Protein AF-C0B6T9-F1 (afdb_monomer_lite)

pLDDT: mean 87.71, std 13.84, range [47.56, 98.62]

Structure (mmCIF, N/CA/C/O backbone):
data_AF-C0B6T9-F1
#
_entry.id   AF-C0B6T9-F1
#
loop_
_atom_site.group_PDB
_atom_site.id
_atom_site.type_symbol
_atom_site.label_atom_id
_atom_site.label_alt_id
_atom_site.label_comp_id
_atom_site.label_asym_id
_atom_site.label_entity_id
_atom_site.label_seq_id
_atom_site.pdbx_PDB_ins_code
_atom_site.Cartn_x
_atom_site.Cartn_y
_atom_site.Cartn_z
_atom_site.occupancy
_atom_site.B_iso_or_equiv
_atom_site.auth_seq_id
_atom_site.auth_comp_id
_atom_site.auth_asym_id
_atom_site.auth_atom_id
_atom_site.pdbx_PDB_model_num
ATOM 1 N N . MET A 1 1 ? -19.586 4.092 5.729 1.00 60.47 1 MET A N 1
ATOM 2 C CA . MET A 1 1 ? -18.317 4.807 5.449 1.00 60.47 1 MET A CA 1
ATOM 3 C C . MET A 1 1 ? -17.145 3.845 5.305 1.00 60.47 1 MET A C 1
ATOM 5 O O . MET A 1 1 ? -16.471 3.904 4.283 1.00 60.47 1 MET A O 1
ATOM 9 N N . LYS A 1 2 ? -16.940 2.926 6.259 1.00 59.47 2 LYS A N 1
ATOM 10 C CA . LYS A 1 2 ? -15.911 1.873 6.193 1.00 59.47 2 LYS A CA 1
ATOM 11 C C . LYS A 1 2 ? -15.905 1.071 4.878 1.00 59.47 2 LYS A C 1
ATOM 13 O O . LYS A 1 2 ? -14.856 0.919 4.258 1.00 59.47 2 LYS A O 1
ATOM 18 N N . ASP A 1 3 ? -17.084 0.676 4.394 1.00 66.88 3 ASP A N 1
ATOM 19 C CA . ASP A 1 3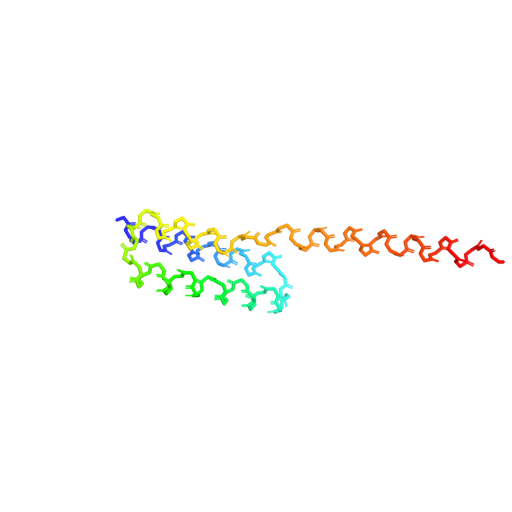 ? -17.234 -0.108 3.154 1.00 66.88 3 ASP A CA 1
ATOM 20 C C . ASP A 1 3 ? -16.804 0.638 1.884 1.00 66.88 3 ASP A C 1
ATOM 22 O O . ASP A 1 3 ? -16.354 0.031 0.916 1.00 66.88 3 ASP A O 1
ATOM 26 N N . GLU A 1 4 ? -16.929 1.964 1.869 1.00 73.94 4 GLU A N 1
ATOM 27 C CA . GLU A 1 4 ? -16.574 2.779 0.707 1.00 73.94 4 GLU A CA 1
ATOM 28 C C . GLU A 1 4 ? -15.067 3.028 0.636 1.00 73.94 4 GLU A C 1
ATOM 30 O O . GLU A 1 4 ? -14.463 2.900 -0.427 1.00 73.94 4 GLU A O 1
ATOM 35 N N . LYS A 1 5 ? -14.423 3.267 1.784 1.00 71.69 5 LYS A N 1
ATOM 36 C CA . LYS A 1 5 ? -12.961 3.384 1.854 1.00 71.69 5 LYS A CA 1
ATOM 37 C C . LYS A 1 5 ? -12.257 2.067 1.545 1.00 71.69 5 LYS A C 1
ATOM 39 O O . LYS A 1 5 ? -11.280 2.071 0.805 1.00 71.69 5 LYS A O 1
ATOM 44 N N . SER A 1 6 ? -12.790 0.947 2.034 1.00 76.25 6 SER A N 1
ATOM 45 C CA . SER A 1 6 ? -12.257 -0.381 1.711 1.00 76.25 6 SER A CA 1
ATOM 46 C C . SER A 1 6 ? -12.287 -0.659 0.200 1.00 76.25 6 SER A C 1
ATOM 48 O O . SER A 1 6 ? -11.316 -1.185 -0.344 1.00 76.25 6 SER A O 1
ATOM 50 N N 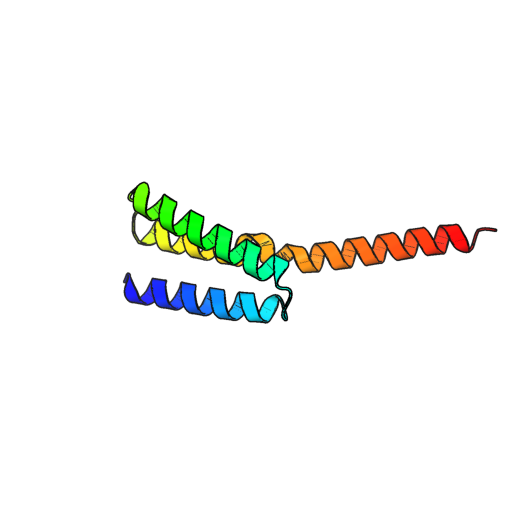. LYS A 1 7 ? -13.338 -0.212 -0.505 1.00 86.75 7 LYS A N 1
ATOM 51 C CA . LYS A 1 7 ? -13.407 -0.274 -1.975 1.00 86.75 7 LYS A CA 1
ATOM 52 C C . LYS A 1 7 ? -12.357 0.603 -2.657 1.00 86.75 7 LYS A C 1
ATOM 54 O O . LYS A 1 7 ? -11.736 0.149 -3.612 1.00 86.75 7 LYS A O 1
ATOM 59 N N . ILE A 1 8 ? -12.133 1.830 -2.180 1.00 92.62 8 ILE A N 1
ATOM 60 C CA . ILE A 1 8 ? -11.121 2.731 -2.759 1.00 92.62 8 ILE A CA 1
ATOM 61 C C . ILE A 1 8 ? -9.715 2.138 -2.618 1.00 92.62 8 ILE A C 1
ATOM 63 O O . ILE A 1 8 ? -8.967 2.130 -3.594 1.00 92.62 8 ILE A O 1
ATOM 67 N N . THR A 1 9 ? -9.365 1.602 -1.444 1.00 94.94 9 THR A N 1
ATOM 68 C CA . THR A 1 9 ? -8.066 0.946 -1.230 1.00 94.94 9 THR A CA 1
ATOM 69 C C . THR A 1 9 ? -7.889 -0.251 -2.161 1.00 94.94 9 THR A C 1
ATOM 71 O O . THR A 1 9 ? -6.835 -0.388 -2.775 1.00 94.94 9 THR A O 1
ATOM 74 N N . ALA A 1 10 ? -8.922 -1.083 -2.333 1.00 95.50 10 ALA A N 1
ATOM 75 C CA . ALA A 1 10 ? -8.869 -2.216 -3.257 1.00 95.50 10 ALA A CA 1
ATOM 76 C C . ALA A 1 10 ? -8.608 -1.772 -4.709 1.00 95.50 10 ALA A C 1
ATOM 78 O O . ALA A 1 10 ? -7.723 -2.317 -5.365 1.00 95.50 10 ALA A O 1
ATOM 79 N N . VAL A 1 11 ? -9.307 -0.732 -5.180 1.00 97.12 11 VAL A N 1
ATOM 80 C CA . VAL A 1 11 ? -9.084 -0.149 -6.516 1.00 97.12 11 VAL A CA 1
ATOM 81 C C . VAL A 1 11 ? -7.673 0.434 -6.645 1.00 97.12 11 VAL A C 1
ATOM 83 O O . VAL A 1 11 ? -7.047 0.315 -7.696 1.00 97.12 11 VAL A O 1
ATOM 86 N N . ALA A 1 12 ? -7.147 1.070 -5.595 1.00 97.25 12 ALA A N 1
ATOM 87 C CA . ALA A 1 12 ? -5.785 1.594 -5.603 1.00 97.25 12 ALA A CA 1
ATOM 88 C C . ALA A 1 12 ? -4.739 0.472 -5.697 1.00 97.25 12 ALA A C 1
ATOM 90 O O . ALA A 1 12 ? -3.785 0.604 -6.458 1.00 97.25 12 ALA A O 1
ATOM 91 N N . ILE A 1 13 ? -4.939 -0.637 -4.977 1.00 98.25 13 ILE A N 1
ATOM 92 C CA . ILE A 1 13 ? -4.070 -1.819 -5.047 1.00 98.25 13 ILE A CA 1
ATOM 93 C C . ILE A 1 13 ? -4.068 -2.400 -6.464 1.00 98.25 13 ILE A C 1
ATOM 95 O O . ILE A 1 13 ? -2.993 -2.608 -7.020 1.00 98.25 13 ILE A O 1
ATOM 99 N N . GLU A 1 14 ? -5.242 -2.612 -7.065 1.00 98.06 14 GLU A N 1
ATOM 100 C CA . GLU A 1 14 ? -5.373 -3.103 -8.446 1.00 98.06 14 GLU A CA 1
ATOM 101 C C . GLU A 1 14 ? -4.604 -2.206 -9.427 1.00 98.06 14 GLU A C 1
ATOM 103 O O . GLU A 1 14 ? -3.745 -2.675 -10.171 1.00 98.06 14 GLU A O 1
ATOM 108 N N . LYS A 1 15 ? -4.810 -0.886 -9.343 1.00 97.94 15 LYS A N 1
ATOM 109 C CA . LYS A 1 15 ? -4.108 0.078 -10.200 1.00 97.94 15 LYS A CA 1
ATOM 110 C C . LYS A 1 15 ? -2.598 0.113 -9.976 1.00 97.94 15 LYS A C 1
ATOM 112 O O . LYS A 1 15 ? -1.862 0.336 -10.933 1.00 97.94 15 LYS A O 1
ATOM 117 N N . MET A 1 16 ? -2.122 -0.076 -8.745 1.00 97.81 16 MET A N 1
ATOM 118 C CA . MET A 1 16 ? -0.683 -0.128 -8.462 1.00 97.81 16 MET A CA 1
ATOM 119 C C . MET A 1 16 ? -0.046 -1.425 -8.972 1.00 97.81 16 MET A C 1
ATOM 121 O O . MET A 1 16 ? 1.085 -1.390 -9.454 1.00 97.81 16 MET A O 1
ATOM 125 N N . ILE A 1 17 ? -0.764 -2.552 -8.935 1.00 97.88 17 ILE A N 1
ATOM 126 C CA . ILE A 1 17 ? -0.318 -3.805 -9.566 1.00 97.88 17 ILE A CA 1
ATOM 127 C C . ILE A 1 17 ? -0.151 -3.599 -11.075 1.00 97.88 17 ILE A C 1
ATOM 129 O O . ILE A 1 17 ? 0.904 -3.929 -11.621 1.00 97.88 17 ILE A O 1
ATOM 133 N N . ASP A 1 18 ? -1.148 -2.993 -11.724 1.00 97.56 18 ASP A N 1
ATOM 134 C CA . ASP A 1 18 ? -1.097 -2.675 -13.153 1.00 97.56 18 ASP A CA 1
ATOM 135 C C . ASP A 1 18 ? 0.038 -1.692 -13.481 1.00 97.56 18 ASP A C 1
ATOM 137 O O . ASP A 1 18 ? 0.767 -1.884 -14.458 1.00 97.56 18 ASP A 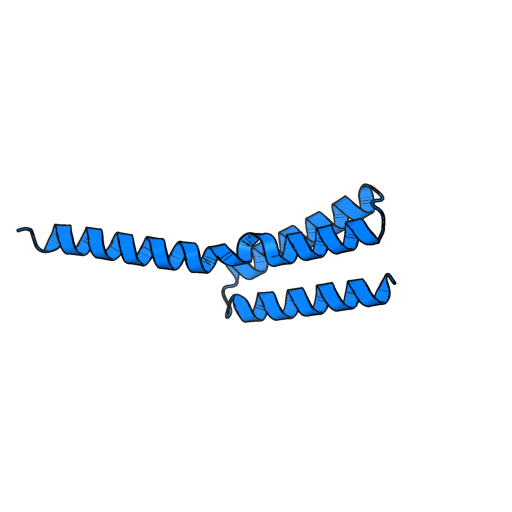O 1
ATOM 141 N N . PHE A 1 19 ? 0.236 -0.664 -12.645 1.00 96.38 19 PHE A N 1
ATOM 142 C CA . PHE A 1 19 ? 1.304 0.330 -12.800 1.00 96.38 19 PHE A CA 1
ATOM 143 C C . PHE A 1 19 ? 2.700 -0.301 -12.802 1.00 96.38 19 PHE A C 1
ATOM 145 O O . PHE A 1 19 ? 3.540 0.081 -13.614 1.00 96.38 19 PHE A O 1
ATOM 152 N N . TYR A 1 20 ? 2.954 -1.280 -11.931 1.00 95.88 20 TYR A N 1
ATOM 153 C CA . TYR A 1 20 ? 4.254 -1.951 -11.860 1.00 95.88 20 TYR A CA 1
ATOM 154 C C . TYR A 1 20 ? 4.479 -2.993 -12.970 1.00 95.88 20 TYR A C 1
ATOM 156 O O . TYR A 1 20 ? 5.560 -3.578 -13.023 1.00 95.88 20 TYR A O 1
ATOM 164 N N . GLN A 1 21 ? 3.508 -3.224 -13.866 1.00 93.88 21 GLN A N 1
ATOM 165 C CA . GLN A 1 21 ? 3.652 -4.019 -15.098 1.00 93.88 21 GLN A CA 1
ATOM 166 C C . GLN A 1 21 ? 4.343 -5.385 -14.906 1.00 93.88 21 GLN A C 1
ATOM 168 O O . GLN A 1 21 ? 5.192 -5.797 -15.695 1.00 93.88 21 GLN A O 1
ATOM 173 N N . GLY A 1 22 ? 3.995 -6.105 -13.835 1.00 93.25 22 GLY A N 1
ATOM 174 C CA . GLY A 1 22 ? 4.565 -7.425 -13.537 1.00 93.25 22 GLY A CA 1
ATOM 175 C C . GLY A 1 22 ? 5.923 -7.406 -12.826 1.00 93.25 22 GLY A C 1
ATOM 176 O O . GLY A 1 22 ? 6.519 -8.465 -12.623 1.00 93.25 22 GLY A O 1
ATOM 177 N N . ASN A 1 23 ? 6.415 -6.242 -12.389 1.00 95.06 23 ASN A N 1
ATOM 178 C CA . ASN A 1 23 ? 7.572 -6.152 -11.504 1.00 95.06 23 ASN A CA 1
ATOM 179 C C . ASN A 1 23 ? 7.217 -6.669 -10.100 1.00 95.06 23 ASN A C 1
ATOM 181 O O . ASN A 1 23 ? 6.802 -5.926 -9.210 1.00 95.06 23 ASN A O 1
ATOM 185 N N . LEU A 1 24 ? 7.406 -7.976 -9.913 1.00 95.81 24 LEU A N 1
ATOM 186 C CA . LEU A 1 24 ? 7.034 -8.694 -8.694 1.00 95.81 24 LEU A CA 1
ATOM 187 C C . LEU A 1 24 ? 7.698 -8.136 -7.433 1.00 95.81 24 LEU A C 1
ATOM 189 O O . LEU A 1 24 ? 7.092 -8.183 -6.370 1.00 95.81 24 LEU A O 1
ATOM 193 N N . ARG A 1 25 ? 8.918 -7.593 -7.542 1.00 94.94 25 ARG A N 1
ATOM 194 C CA . ARG A 1 25 ? 9.643 -7.039 -6.392 1.00 94.94 25 ARG A CA 1
ATOM 195 C C . ARG A 1 25 ? 8.946 -5.797 -5.846 1.00 94.94 25 ARG A C 1
ATOM 197 O O . ARG A 1 25 ? 8.746 -5.700 -4.641 1.00 94.94 25 ARG A O 1
ATOM 204 N N . ASP A 1 26 ? 8.601 -4.855 -6.722 1.00 95.50 26 ASP A N 1
ATOM 205 C CA . ASP A 1 26 ? 7.918 -3.627 -6.306 1.00 95.50 26 ASP A CA 1
ATOM 206 C C . ASP A 1 26 ? 6.478 -3.924 -5.855 1.00 95.50 26 ASP A C 1
ATOM 208 O O . ASP A 1 26 ? 6.017 -3.362 -4.861 1.00 95.50 26 ASP A O 1
ATOM 212 N N . ILE A 1 27 ? 5.803 -4.871 -6.523 1.00 97.62 27 ILE A N 1
ATOM 213 C CA . ILE A 1 27 ? 4.462 -5.333 -6.139 1.00 97.62 27 ILE A CA 1
ATOM 214 C C . ILE A 1 27 ? 4.469 -5.959 -4.737 1.00 97.62 27 ILE A C 1
ATOM 216 O O . ILE A 1 27 ? 3.663 -5.584 -3.887 1.00 97.62 27 ILE A O 1
ATOM 220 N N . GLU A 1 28 ? 5.390 -6.889 -4.467 1.00 97.81 28 GLU A N 1
ATOM 221 C CA . GLU A 1 28 ? 5.532 -7.509 -3.144 1.00 97.81 28 GLU A CA 1
ATOM 222 C C . GLU A 1 28 ? 5.843 -6.458 -2.072 1.00 97.81 28 GLU A C 1
ATOM 224 O O . GLU A 1 28 ? 5.255 -6.484 -0.988 1.00 97.81 28 GLU A O 1
ATOM 229 N N . HIS A 1 29 ? 6.742 -5.518 -2.381 1.00 97.44 29 HIS A N 1
ATOM 230 C CA . HIS A 1 29 ? 7.147 -4.458 -1.460 1.00 97.44 29 HIS A CA 1
ATOM 231 C C . HIS A 1 29 ? 5.957 -3.611 -1.009 1.00 97.44 29 HIS A C 1
ATOM 233 O O . HIS A 1 29 ? 5.698 -3.529 0.195 1.00 97.44 29 HIS A O 1
ATOM 239 N N . PHE A 1 30 ? 5.186 -3.030 -1.935 1.00 98.00 30 PHE A N 1
ATOM 240 C CA . PHE A 1 30 ? 4.081 -2.156 -1.528 1.00 98.00 30 PHE A CA 1
ATOM 241 C C . PHE A 1 30 ? 2.952 -2.939 -0.836 1.00 98.00 30 PHE A C 1
ATOM 243 O O . PHE A 1 30 ? 2.379 -2.436 0.131 1.00 98.00 30 PHE A O 1
ATOM 250 N N . LEU A 1 31 ? 2.658 -4.178 -1.260 1.00 98.31 31 LEU A N 1
ATOM 251 C CA . LEU A 1 31 ? 1.642 -5.018 -0.611 1.00 98.31 31 LEU A CA 1
ATOM 252 C C . LEU A 1 31 ? 2.023 -5.349 0.835 1.00 98.31 31 LEU A C 1
ATOM 254 O O . LEU A 1 31 ? 1.174 -5.307 1.727 1.00 98.31 31 LEU A O 1
ATOM 258 N N . LYS A 1 32 ? 3.303 -5.640 1.084 1.00 98.56 32 LYS A N 1
ATOM 259 C CA . LYS A 1 32 ? 3.828 -5.892 2.429 1.00 98.56 32 LYS A CA 1
ATOM 260 C C . LYS A 1 32 ? 3.737 -4.646 3.308 1.00 98.56 32 LYS A C 1
ATOM 262 O O . LYS A 1 32 ? 3.287 -4.742 4.448 1.00 98.56 32 LYS A O 1
ATOM 267 N N . VAL A 1 33 ? 4.119 -3.483 2.777 1.00 98.50 33 VAL A N 1
ATOM 268 C CA . VAL A 1 33 ? 4.018 -2.199 3.489 1.00 98.50 33 VAL A CA 1
ATOM 269 C C . VAL A 1 33 ? 2.559 -1.861 3.806 1.00 98.50 33 VAL A C 1
ATOM 271 O O . VAL A 1 33 ? 2.264 -1.519 4.949 1.00 98.50 33 VAL A O 1
ATOM 274 N N . TRP A 1 34 ? 1.635 -2.024 2.853 1.00 98.50 34 TRP A N 1
ATOM 275 C CA . TRP A 1 34 ? 0.198 -1.853 3.094 1.00 98.50 34 TRP A CA 1
ATOM 276 C C . TRP A 1 34 ? -0.314 -2.794 4.190 1.00 98.50 34 TRP A C 1
ATOM 278 O O . TRP A 1 34 ? -0.995 -2.338 5.107 1.00 98.50 34 TRP A O 1
ATOM 288 N N . ALA A 1 35 ? 0.047 -4.081 4.148 1.00 98.50 35 ALA A N 1
ATOM 289 C CA . ALA A 1 35 ? -0.384 -5.050 5.153 1.00 98.50 35 ALA A CA 1
ATOM 290 C C . ALA A 1 35 ? 0.095 -4.663 6.562 1.00 98.50 35 ALA A C 1
ATOM 292 O O . ALA A 1 35 ? -0.693 -4.684 7.506 1.00 98.50 35 ALA A O 1
ATOM 293 N N . TYR A 1 36 ? 1.358 -4.246 6.703 1.00 98.62 36 TYR A N 1
ATOM 294 C CA . TYR A 1 36 ? 1.886 -3.768 7.982 1.00 98.62 36 TYR A CA 1
ATOM 295 C C . TYR A 1 36 ? 1.217 -2.477 8.445 1.00 98.62 36 TYR A C 1
ATOM 297 O O . TYR A 1 36 ? 0.823 -2.390 9.605 1.00 98.62 36 TYR A O 1
ATOM 305 N N . ALA A 1 37 ? 1.037 -1.501 7.554 1.00 98.31 37 ALA A N 1
ATOM 306 C CA . ALA A 1 37 ? 0.359 -0.250 7.874 1.00 98.31 37 ALA A CA 1
ATOM 307 C C . ALA A 1 37 ? -1.075 -0.502 8.359 1.00 98.31 37 ALA A C 1
ATOM 309 O O . ALA A 1 37 ? -1.492 0.063 9.369 1.00 98.31 37 ALA A O 1
ATOM 310 N N . LYS A 1 38 ? -1.797 -1.412 7.693 1.00 97.44 38 LYS A N 1
ATOM 311 C CA . LYS A 1 38 ? -3.140 -1.813 8.098 1.00 97.44 38 LYS A CA 1
ATOM 312 C C . LYS A 1 38 ? -3.145 -2.421 9.499 1.00 97.44 38 LYS A C 1
ATOM 314 O O . LYS A 1 38 ? -3.876 -1.936 10.356 1.00 97.44 38 LYS A O 1
ATOM 319 N N . THR A 1 39 ? -2.326 -3.450 9.728 1.00 98.44 39 THR A N 1
ATOM 320 C CA . THR A 1 39 ? -2.264 -4.158 11.015 1.00 98.44 39 THR A CA 1
ATOM 321 C C . THR A 1 39 ? -1.875 -3.229 12.160 1.00 98.44 39 THR A C 1
ATOM 323 O O . THR A 1 39 ? -2.514 -3.266 13.206 1.00 98.44 39 THR A O 1
ATOM 326 N N . ILE A 1 40 ? -0.867 -2.377 11.964 1.00 98.56 40 ILE A N 1
ATOM 327 C CA . ILE A 1 40 ? -0.421 -1.436 12.997 1.00 98.56 40 ILE A CA 1
ATOM 328 C C . ILE A 1 40 ? -1.510 -0.398 13.275 1.00 98.56 40 ILE A C 1
ATOM 330 O O . ILE A 1 40 ? -1.830 -0.164 14.433 1.00 98.56 40 ILE A O 1
ATOM 334 N N . GLY A 1 41 ? -2.129 0.185 12.244 1.00 97.81 41 GLY A N 1
ATOM 335 C CA . GLY A 1 41 ? -3.214 1.152 12.434 1.00 97.81 41 GLY A CA 1
ATOM 336 C C . GLY A 1 41 ? -4.401 0.568 13.210 1.00 97.81 41 GLY A C 1
ATOM 337 O O . GLY A 1 41 ? -4.902 1.198 14.144 1.00 97.81 41 GLY A O 1
ATOM 338 N N . GLU 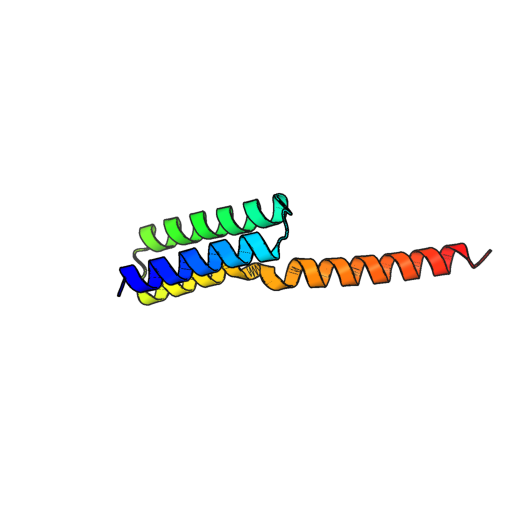A 1 42 ? -4.789 -0.675 12.903 1.00 96.81 42 GLU A N 1
ATOM 339 C CA . GLU A 1 42 ? -5.827 -1.401 13.644 1.00 96.81 42 GLU A CA 1
ATOM 340 C C . GLU A 1 42 ? -5.420 -1.661 15.107 1.00 96.81 42 GLU A C 1
ATOM 342 O O . GLU A 1 42 ? -6.246 -1.498 16.005 1.00 96.81 42 GLU A O 1
ATOM 347 N N . GLN A 1 43 ? -4.157 -2.021 15.367 1.00 98.50 43 GLN A N 1
ATOM 348 C CA . GLN A 1 43 ? -3.632 -2.238 16.724 1.00 98.50 43 GLN A CA 1
ATOM 349 C C . GLN A 1 43 ? -3.575 -0.950 17.554 1.00 98.50 43 GLN A C 1
ATOM 351 O O . GLN A 1 43 ? -3.925 -0.962 18.732 1.00 98.50 43 GLN A O 1
ATOM 356 N N . GLU A 1 44 ? -3.198 0.164 16.933 1.00 98.12 44 GLU A N 1
ATOM 357 C CA . GLU A 1 44 ? -3.129 1.489 17.559 1.00 98.12 44 GLU A CA 1
ATOM 358 C C . GLU A 1 44 ? -4.509 2.161 17.682 1.00 98.12 44 GLU A C 1
ATOM 360 O O . GLU A 1 44 ? -4.623 3.265 18.211 1.00 98.12 44 GLU A O 1
ATOM 365 N N . SER A 1 45 ? -5.580 1.497 17.225 1.00 96.62 45 SER A N 1
ATOM 366 C CA . SER A 1 45 ? -6.958 2.002 17.278 1.00 96.62 45 SER A CA 1
ATOM 367 C C . SER A 1 45 ? -7.128 3.377 16.617 1.00 96.62 45 SER A C 1
ATOM 369 O O . SER A 1 45 ? -7.883 4.220 17.113 1.00 96.62 45 SER A O 1
ATOM 371 N N . VAL A 1 46 ? -6.437 3.619 15.495 1.00 96.44 46 VAL A N 1
ATOM 372 C CA . VAL A 1 46 ? -6.612 4.864 14.732 1.00 96.44 46 VAL A CA 1
ATOM 373 C C . VAL A 1 46 ? -8.038 4.952 14.179 1.00 96.44 46 VAL A C 1
ATOM 375 O O . VAL A 1 46 ? -8.674 3.942 13.867 1.00 96.44 46 VAL A O 1
ATOM 378 N N . ASP A 1 47 ? -8.571 6.168 14.059 1.00 95.56 47 ASP A N 1
ATOM 379 C CA . ASP A 1 47 ? -9.934 6.358 13.568 1.00 95.56 47 ASP A CA 1
ATOM 380 C C . ASP A 1 47 ? -10.074 5.935 12.093 1.00 95.56 47 ASP A C 1
ATOM 382 O O . ASP A 1 47 ? -9.112 5.934 11.324 1.00 95.56 47 ASP A O 1
ATOM 386 N N . GLU A 1 48 ? -11.297 5.609 11.665 1.00 92.50 48 GLU A N 1
ATOM 387 C CA . GLU A 1 48 ? -11.557 5.099 10.310 1.00 92.50 48 GLU A CA 1
ATOM 388 C C . GLU A 1 48 ? -11.086 6.045 9.199 1.00 92.50 48 GLU A C 1
ATOM 390 O O . GLU A 1 48 ? -10.730 5.603 8.097 1.00 92.50 48 GLU A O 1
ATOM 395 N N . ASN A 1 49 ? -11.112 7.360 9.447 1.00 93.31 49 ASN A N 1
ATOM 396 C CA . ASN A 1 49 ? -10.667 8.304 8.444 1.00 93.31 49 ASN A CA 1
ATOM 397 C C . ASN A 1 49 ? -9.154 8.192 8.255 1.00 93.31 49 ASN A C 1
ATOM 399 O O . ASN A 1 49 ? -8.705 8.017 7.117 1.00 93.31 49 ASN A O 1
ATOM 403 N N . THR A 1 50 ? -8.421 8.230 9.365 1.00 95.94 50 THR A N 1
ATOM 404 C CA . THR A 1 50 ? -6.966 8.082 9.426 1.00 95.94 50 THR A CA 1
ATOM 405 C C . THR A 1 50 ? -6.511 6.726 8.900 1.00 95.94 50 THR A C 1
ATOM 407 O O . THR A 1 50 ? -5.606 6.690 8.072 1.00 95.94 50 THR A O 1
ATOM 410 N N . GLN A 1 51 ? -7.187 5.632 9.264 1.00 96.62 51 GLN A N 1
ATOM 411 C CA . GLN A 1 51 ? -6.898 4.285 8.761 1.00 96.62 51 GLN A CA 1
ATOM 412 C C . GLN A 1 51 ? -6.939 4.239 7.228 1.00 96.62 51 GLN A C 1
ATOM 414 O O . GLN A 1 51 ? -6.015 3.753 6.582 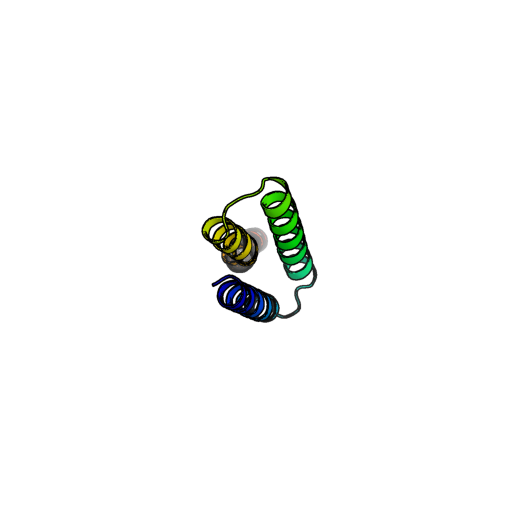1.00 96.62 51 GLN A O 1
ATOM 419 N N . GLY A 1 52 ? -7.984 4.812 6.624 1.00 95.44 52 GLY A N 1
ATOM 420 C CA . GLY A 1 52 ? -8.099 4.845 5.168 1.00 95.44 52 GLY A CA 1
ATOM 421 C C . GLY A 1 52 ? -7.015 5.682 4.483 1.00 95.44 52 GLY A C 1
ATOM 422 O O . GLY A 1 52 ? -6.563 5.320 3.401 1.00 95.44 52 GLY A O 1
ATOM 423 N N . ILE A 1 53 ? -6.586 6.790 5.099 1.00 96.44 53 ILE A N 1
ATOM 424 C CA . ILE A 1 53 ? -5.481 7.611 4.576 1.00 96.44 53 ILE A CA 1
ATOM 425 C C . ILE A 1 53 ? -4.157 6.854 4.699 1.00 96.44 53 ILE A C 1
ATOM 427 O O . ILE A 1 53 ? -3.390 6.830 3.742 1.00 96.44 53 ILE A O 1
ATOM 431 N N . LEU A 1 54 ? -3.912 6.219 5.847 1.00 97.62 54 LEU A N 1
ATOM 432 C CA . LEU A 1 54 ? -2.720 5.423 6.119 1.00 97.62 54 LEU A CA 1
ATOM 433 C C . LEU A 1 54 ? -2.569 4.288 5.102 1.00 97.62 54 LEU A C 1
ATOM 435 O O . LEU A 1 54 ? -1.515 4.147 4.486 1.00 97.62 54 LEU A O 1
ATOM 439 N N . GLU A 1 55 ? -3.633 3.516 4.885 1.00 97.88 55 GLU A N 1
ATOM 440 C CA . GLU A 1 55 ? -3.626 2.420 3.919 1.00 97.88 55 GLU A CA 1
ATOM 441 C C . GLU A 1 55 ? -3.403 2.919 2.489 1.00 97.88 55 GLU A C 1
ATOM 443 O O . GLU A 1 55 ? -2.569 2.366 1.774 1.00 97.88 55 GLU A O 1
ATOM 448 N N . LEU A 1 56 ? -4.094 3.984 2.070 1.00 97.44 56 LEU A N 1
ATOM 449 C CA . LEU A 1 56 ? -3.938 4.528 0.721 1.00 97.44 56 LEU A CA 1
ATOM 450 C C . LEU A 1 56 ? -2.532 5.104 0.497 1.00 97.44 56 LEU A C 1
ATOM 452 O O . LEU A 1 56 ? -1.940 4.873 -0.554 1.00 97.44 56 LEU A O 1
ATOM 456 N N . ALA A 1 57 ? -1.982 5.811 1.488 1.00 97.94 57 ALA A N 1
ATOM 457 C CA . ALA A 1 57 ? -0.622 6.339 1.443 1.00 97.94 57 ALA A CA 1
ATOM 458 C C . ALA A 1 57 ? 0.412 5.210 1.341 1.00 97.94 57 ALA A C 1
ATOM 460 O O . ALA A 1 57 ? 1.321 5.297 0.520 1.00 97.94 57 ALA A O 1
ATOM 461 N N . ALA A 1 58 ? 0.243 4.130 2.110 1.00 98.38 58 ALA A N 1
ATOM 462 C CA . ALA A 1 58 ? 1.107 2.954 2.043 1.00 98.38 58 ALA A CA 1
ATOM 463 C C . ALA A 1 58 ? 1.086 2.296 0.653 1.00 98.38 58 ALA A C 1
ATOM 465 O O . ALA A 1 58 ? 2.139 1.911 0.145 1.00 98.38 58 ALA A O 1
ATOM 466 N N . VAL A 1 59 ? -0.085 2.224 0.010 1.00 98.19 59 VAL A N 1
ATOM 467 C CA . VAL A 1 59 ? -0.232 1.668 -1.344 1.00 98.19 59 VAL A CA 1
ATOM 468 C C . VAL A 1 59 ? 0.546 2.478 -2.389 1.00 98.19 59 VAL A C 1
ATOM 470 O O . VAL A 1 59 ? 1.163 1.882 -3.267 1.00 98.19 59 VAL A O 1
ATOM 473 N N . VAL A 1 60 ? 0.567 3.814 -2.297 1.00 97.19 60 VAL A N 1
ATOM 474 C CA . VAL A 1 60 ? 1.155 4.687 -3.339 1.00 97.19 60 VAL A CA 1
ATOM 475 C C . VAL A 1 60 ? 2.519 5.297 -2.990 1.00 97.19 60 VAL A C 1
ATOM 477 O O . VAL A 1 60 ? 3.054 6.055 -3.798 1.00 97.19 60 VAL A O 1
ATOM 480 N N . HIS A 1 61 ? 3.094 5.003 -1.817 1.00 97.06 61 HIS A N 1
ATOM 481 C CA . HIS A 1 61 ? 4.268 5.722 -1.289 1.00 97.06 61 HIS A CA 1
ATOM 482 C C . HIS A 1 61 ? 5.472 5.771 -2.249 1.00 97.06 61 HIS A C 1
ATOM 484 O O . HIS A 1 61 ? 6.140 6.799 -2.336 1.00 97.06 61 HIS A O 1
ATOM 490 N N . ASP A 1 62 ? 5.694 4.696 -3.010 1.00 96.19 62 ASP A N 1
ATOM 491 C CA . ASP A 1 62 ? 6.822 4.525 -3.934 1.00 96.19 62 ASP A CA 1
ATOM 492 C C . ASP A 1 62 ? 6.419 4.631 -5.421 1.00 96.19 62 ASP A C 1
ATOM 494 O O . ASP A 1 62 ? 7.134 4.153 -6.308 1.00 96.19 62 ASP A O 1
ATOM 498 N N . ILE A 1 63 ? 5.296 5.287 -5.743 1.00 95.19 63 ILE A N 1
ATOM 499 C CA . ILE A 1 63 ? 4.820 5.439 -7.135 1.00 95.19 63 ILE A CA 1
ATOM 500 C C . ILE A 1 63 ? 5.839 6.140 -8.053 1.00 95.19 63 ILE A C 1
ATOM 502 O O . ILE A 1 63 ? 5.898 5.878 -9.252 1.00 95.19 63 ILE A O 1
ATOM 506 N N . SER A 1 64 ? 6.692 7.006 -7.503 1.00 90.69 64 SER A N 1
ATOM 507 C CA . SER A 1 64 ? 7.741 7.706 -8.256 1.00 90.69 64 SER A CA 1
ATOM 508 C C . SER A 1 64 ? 9.001 6.862 -8.486 1.00 90.69 64 SER A C 1
ATOM 510 O O . SER A 1 64 ? 9.836 7.218 -9.319 1.00 90.69 64 SER A O 1
ATOM 512 N N . CYS A 1 65 ? 9.164 5.744 -7.776 1.00 88.50 65 CYS A N 1
ATOM 513 C CA . CYS A 1 65 ? 10.423 5.005 -7.726 1.00 88.50 65 CYS A CA 1
ATOM 514 C C . CYS A 1 65 ? 10.845 4.404 -9.085 1.00 88.50 65 CYS A C 1
ATOM 516 O O . CYS A 1 65 ? 12.014 4.568 -9.450 1.00 88.50 65 CYS A O 1
ATOM 518 N N . PRO A 1 66 ? 9.948 3.794 -9.894 1.00 85.94 66 PRO A N 1
ATOM 519 C CA . PRO A 1 66 ? 10.295 3.344 -11.247 1.00 85.94 66 PRO A CA 1
ATOM 520 C C . PRO A 1 66 ? 10.806 4.478 -12.143 1.00 85.94 66 PRO A C 1
ATOM 522 O O . PRO A 1 66 ? 11.869 4.349 -12.747 1.00 85.94 66 PRO A O 1
ATOM 525 N N . LEU A 1 67 ? 10.120 5.628 -12.133 1.00 82.94 67 LEU A N 1
ATOM 526 C CA . LEU A 1 67 ? 10.486 6.810 -12.926 1.00 82.94 67 LEU A CA 1
ATOM 527 C C . LEU A 1 67 ? 11.863 7.358 -12.523 1.00 82.94 67 LEU A C 1
ATOM 529 O O . LEU A 1 67 ? 12.670 7.763 -13.362 1.00 82.94 67 LEU A O 1
ATOM 533 N N . CYS A 1 68 ? 12.161 7.358 -11.223 1.00 85.50 68 CYS A N 1
ATOM 534 C CA . CYS A 1 68 ? 13.468 7.757 -10.712 1.00 85.50 68 CYS A CA 1
ATOM 535 C C . CYS A 1 68 ? 14.576 6.784 -11.147 1.00 85.50 68 CYS A C 1
ATOM 537 O O . CYS A 1 68 ? 15.664 7.231 -11.516 1.00 85.50 68 CYS A O 1
ATOM 539 N N . ARG A 1 69 ? 14.317 5.469 -11.141 1.00 83.38 69 ARG A N 1
ATOM 540 C CA . ARG A 1 69 ? 15.300 4.446 -11.538 1.00 83.38 69 ARG A CA 1
ATOM 541 C C . ARG A 1 69 ? 15.655 4.517 -13.021 1.00 83.38 69 ARG A C 1
ATOM 543 O O . ARG A 1 69 ? 16.843 4.566 -13.336 1.00 83.38 69 ARG A O 1
ATOM 550 N N . GLU A 1 70 ? 14.667 4.636 -13.906 1.00 78.12 70 GLU A N 1
ATOM 551 C CA . GLU A 1 70 ? 14.894 4.800 -15.353 1.00 78.12 70 GLU A CA 1
ATOM 552 C C . GLU A 1 70 ? 15.777 6.016 -15.670 1.00 78.12 70 GLU A C 1
ATOM 554 O O . GLU A 1 70 ? 16.713 5.949 -16.478 1.00 78.12 70 GLU A O 1
ATOM 559 N N . ASN A 1 71 ? 15.526 7.135 -14.984 1.00 73.56 71 ASN A N 1
ATOM 560 C CA . ASN A 1 71 ? 16.317 8.350 -15.145 1.00 73.56 71 ASN A CA 1
ATOM 561 C C . ASN A 1 71 ? 17.774 8.144 -14.712 1.00 73.56 71 ASN A C 1
ATOM 563 O O . ASN A 1 71 ? 18.690 8.573 -15.418 1.00 73.56 71 ASN A O 1
ATOM 567 N N . MET A 1 72 ? 18.017 7.469 -13.586 1.00 67.06 72 MET A N 1
ATOM 568 C CA . MET A 1 72 ? 19.380 7.177 -13.131 1.00 67.06 72 MET A CA 1
ATOM 569 C C . MET A 1 72 ? 20.119 6.231 -14.082 1.00 67.06 72 MET A C 1
ATOM 571 O O . MET A 1 72 ? 21.282 6.481 -14.407 1.00 67.06 72 MET A O 1
ATOM 575 N N . GLU A 1 73 ? 19.461 5.171 -14.555 1.00 68.06 73 GLU A N 1
ATOM 576 C CA . GLU A 1 73 ? 20.045 4.220 -15.507 1.00 68.06 73 GLU A CA 1
ATOM 577 C C . GLU A 1 73 ? 20.427 4.911 -16.818 1.00 68.06 73 GLU A C 1
ATOM 579 O O . GLU A 1 73 ? 21.558 4.769 -17.293 1.00 68.06 73 GLU A O 1
ATOM 584 N N . THR A 1 74 ? 19.541 5.755 -17.349 1.00 71.19 74 THR A N 1
ATOM 585 C CA . THR A 1 74 ? 19.798 6.544 -18.561 1.00 71.19 74 THR A CA 1
ATOM 586 C C . THR A 1 74 ? 21.019 7.454 -18.400 1.00 71.19 74 THR A C 1
ATOM 588 O O . THR A 1 74 ? 21.860 7.548 -19.301 1.00 71.19 74 THR A O 1
ATOM 591 N N . GLN A 1 75 ? 21.164 8.113 -17.247 1.00 66.88 75 GLN A N 1
ATOM 592 C CA . GLN A 1 75 ? 22.323 8.966 -16.965 1.00 66.88 75 GLN A CA 1
ATOM 593 C C . GLN A 1 75 ? 23.615 8.147 -16.809 1.00 66.88 75 GLN A C 1
ATOM 595 O O . GLN A 1 75 ? 24.660 8.522 -17.345 1.00 66.88 75 GLN A O 1
ATOM 600 N N . MET A 1 76 ? 23.553 6.994 -16.140 1.00 69.12 76 MET A N 1
ATOM 601 C CA . MET A 1 76 ? 24.692 6.085 -15.966 1.00 69.12 76 MET A CA 1
ATOM 602 C C . MET A 1 76 ? 25.202 5.524 -17.301 1.00 69.12 76 MET A C 1
ATOM 604 O O . MET A 1 76 ? 26.416 5.460 -17.515 1.00 69.12 76 MET A O 1
ATOM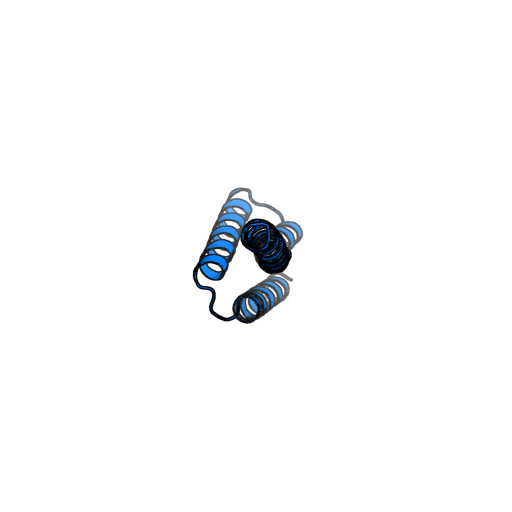 608 N N . VAL A 1 77 ? 24.304 5.165 -18.225 1.00 71.56 77 VAL A N 1
ATOM 609 C CA . VAL A 1 77 ? 24.664 4.711 -19.580 1.00 71.56 77 VAL A CA 1
ATOM 610 C C . VAL A 1 77 ? 25.353 5.827 -20.368 1.00 71.56 77 VAL A C 1
ATOM 612 O O . VAL A 1 77 ? 26.401 5.589 -20.970 1.00 71.56 77 VAL A O 1
ATOM 615 N N . LYS A 1 78 ? 24.838 7.063 -20.311 1.00 69.94 78 LYS A N 1
ATOM 616 C CA . LYS A 1 78 ? 25.482 8.226 -20.951 1.00 69.94 78 LYS A CA 1
ATOM 617 C C . LYS A 1 78 ? 26.903 8.451 -20.432 1.00 69.94 78 LYS A C 1
ATOM 619 O O . LYS A 1 78 ? 27.823 8.606 -21.231 1.00 69.94 78 LYS A O 1
ATOM 624 N N . ILE A 1 79 ? 27.109 8.404 -19.113 1.00 73.19 79 ILE A N 1
ATOM 625 C CA . ILE A 1 79 ? 28.441 8.550 -18.500 1.00 73.19 79 ILE A CA 1
ATOM 626 C C . ILE A 1 79 ? 29.386 7.422 -18.942 1.00 73.19 79 ILE A C 1
ATOM 628 O O . ILE A 1 79 ? 30.552 7.683 -19.244 1.00 73.19 79 ILE A O 1
ATOM 632 N N . ARG A 1 80 ? 28.907 6.173 -18.999 1.00 66.75 80 ARG A N 1
ATOM 633 C CA . ARG A 1 80 ? 29.702 5.027 -19.473 1.00 66.75 80 ARG A CA 1
ATOM 634 C C . ARG A 1 80 ? 30.124 5.190 -20.935 1.00 66.75 80 ARG A C 1
ATOM 636 O O . ARG A 1 80 ? 31.310 5.060 -21.222 1.00 66.75 80 ARG A O 1
ATOM 643 N N . ASN A 1 81 ? 29.208 5.557 -21.829 1.00 69.12 81 ASN A N 1
ATOM 644 C CA . ASN A 1 81 ? 29.514 5.754 -23.252 1.00 69.12 81 ASN A CA 1
ATOM 645 C C . ASN A 1 81 ? 30.477 6.931 -23.490 1.00 69.12 81 ASN A C 1
ATOM 647 O O . ASN A 1 81 ? 31.362 6.840 -24.338 1.00 69.12 81 ASN A O 1
ATOM 651 N N . LEU A 1 82 ? 30.376 8.004 -22.697 1.00 70.75 82 LEU A N 1
ATOM 652 C CA . LEU A 1 82 ? 31.342 9.110 -22.720 1.00 70.75 82 LEU A CA 1
ATOM 653 C C . LEU A 1 82 ? 32.749 8.692 -22.266 1.00 70.75 82 LEU A C 1
ATOM 655 O O . LEU A 1 82 ? 33.728 9.279 -22.717 1.00 70.75 82 LEU A O 1
ATOM 659 N N . LYS A 1 83 ? 32.873 7.698 -21.375 1.00 64.44 83 LYS A N 1
ATOM 660 C CA . LYS A 1 83 ? 34.177 7.148 -20.969 1.00 64.44 83 LYS A CA 1
ATOM 661 C C . LYS A 1 83 ? 34.770 6.197 -22.012 1.00 64.44 83 LYS A C 1
ATOM 663 O O . LYS A 1 83 ? 35.989 6.156 -22.133 1.00 64.44 83 LYS A O 1
ATOM 668 N N . VAL A 1 84 ? 33.938 5.453 -22.744 1.00 60.44 84 VAL A N 1
ATOM 669 C CA . VAL A 1 84 ? 34.392 4.502 -23.776 1.00 60.44 84 VAL A CA 1
ATOM 670 C C . VAL A 1 84 ? 34.889 5.226 -25.032 1.00 60.44 84 VAL A C 1
ATOM 672 O O . VAL A 1 84 ? 35.929 4.857 -25.555 1.00 60.44 84 VAL A O 1
ATOM 675 N N . ASN A 1 85 ? 34.237 6.312 -25.458 1.00 56.59 85 ASN A N 1
ATOM 676 C CA . ASN A 1 85 ? 34.615 7.071 -26.664 1.00 56.59 85 ASN A CA 1
ATOM 677 C C . ASN A 1 85 ? 35.775 8.069 -26.459 1.00 56.59 85 ASN A C 1
ATOM 679 O O . ASN A 1 85 ? 35.923 9.016 -27.231 1.00 56.59 85 ASN A O 1
ATOM 683 N N . ARG A 1 86 ? 36.556 7.922 -25.382 1.00 51.03 86 ARG A N 1
ATOM 684 C CA . ARG A 1 86 ? 37.637 8.850 -25.008 1.00 51.03 86 ARG A CA 1
ATOM 685 C C . ARG A 1 86 ? 39.038 8.221 -25.113 1.00 51.03 86 ARG A C 1
ATOM 687 O O . ARG A 1 86 ? 39.978 8.767 -24.540 1.00 51.03 86 ARG A O 1
ATOM 694 N N . TRP A 1 87 ? 39.152 7.115 -25.849 1.00 47.56 87 TRP A N 1
ATOM 695 C CA . TRP A 1 87 ? 40.392 6.438 -26.240 1.00 47.56 87 TRP A CA 1
ATOM 696 C C . TRP A 1 87 ? 40.403 6.214 -27.747 1.00 47.56 87 TRP A C 1
ATOM 698 O O . TRP A 1 87 ? 39.328 5.852 -28.278 1.00 47.56 87 TRP A O 1
#

Organism: NCBI:txid470146

Sequence (87 aa):
MKDEKSKITAVAIEKMIDFYQGNLRDIEHFLKVWAYAKTIGEQESVDENTQGILELAAVVHDISCPLCRENMETQMVKIRNLKVNRW

Secondary structure (DSSP, 8-state):
-HHHHHHHHHHHHHHHHHHTTT-HHHHHHHHHHHHHHHHHHHHTT--HHHHHHHHHHHHHTTTTHHHHHHHHHHHHHHHHHHHHTT-

InterPro domains:
  IPR003607 HD/PDEase domain [cd00077] (26-63)

Radius of gyration: 18.46 Å; chains: 1; bounding box: 59×18×44 Å

Foldseek 3Di:
DLVVLVVVLVVLLVVLCVLCVPPVVVNVQLVVQLVVQLVVCVVVVPDSVVSSVSNSCSSCVCVCVVVVVVVVVVVVVVVVVVVVVPD